Protein AF-A0A961X3B0-F1 (afdb_monomer_lite)

Foldseek 3Di:
DDDPDDDDDDDDDDDDPLLVLLVVQVVVCVVVVHDQDQVCPCVRRVDHPVVVVVSVVVVVVVVVVVVVVVD

Radius of gyration: 15.13 Å; chains: 1; bounding box: 38×26×37 Å

pLDDT: mean 77.35, std 14.2, range [34.0, 90.5]

Structure (mmCIF, N/CA/C/O backbone):
data_AF-A0A961X3B0-F1
#
_entry.id   AF-A0A961X3B0-F1
#
loop_
_atom_site.group_PDB
_atom_site.id
_atom_site.type_symbol
_atom_site.label_atom_id
_atom_site.label_alt_id
_atom_site.label_comp_id
_atom_site.label_asym_id
_atom_site.label_entity_id
_atom_site.label_seq_id
_atom_site.pdbx_PDB_ins_code
_atom_site.Cartn_x
_atom_site.Cartn_y
_atom_site.Cartn_z
_atom_site.occupancy
_atom_site.B_iso_or_equiv
_atom_site.auth_seq_id
_atom_site.auth_comp_id
_atom_site.auth_asym_id
_atom_site.auth_atom_id
_atom_site.pdbx_PDB_model_num
ATOM 1 N N . MET A 1 1 ? 27.086 -5.486 6.468 1.00 36.47 1 MET A N 1
ATOM 2 C CA . MET A 1 1 ? 25.838 -5.567 5.687 1.00 36.47 1 MET A CA 1
ATOM 3 C C . MET A 1 1 ? 26.065 -6.677 4.690 1.00 36.47 1 MET A C 1
ATOM 5 O O . MET A 1 1 ? 26.887 -6.517 3.801 1.00 36.47 1 MET A O 1
ATOM 9 N N . GLU A 1 2 ? 25.498 -7.843 4.961 1.00 34.00 2 GLU A N 1
ATOM 10 C CA . GLU A 1 2 ? 25.715 -9.035 4.147 1.00 34.00 2 GLU A CA 1
ATOM 11 C C . GLU A 1 2 ? 24.575 -9.107 3.135 1.00 34.00 2 GLU A C 1
ATOM 13 O O . GLU A 1 2 ? 23.409 -9.181 3.518 1.00 34.00 2 GLU A O 1
ATOM 18 N N . ILE A 1 3 ? 24.902 -8.975 1.850 1.00 44.19 3 ILE A N 1
ATOM 19 C CA . ILE A 1 3 ? 23.941 -9.193 0.772 1.00 44.19 3 ILE A CA 1
ATOM 20 C C . ILE A 1 3 ? 24.077 -10.662 0.386 1.00 44.19 3 ILE A C 1
ATOM 22 O O . ILE A 1 3 ? 25.058 -11.057 -0.239 1.00 44.19 3 ILE A O 1
ATOM 26 N N . LEU A 1 4 ? 23.105 -11.473 0.800 1.00 47.69 4 LEU A N 1
ATOM 27 C CA . LEU A 1 4 ? 22.921 -12.822 0.280 1.00 47.69 4 LEU A CA 1
ATOM 28 C C . LEU A 1 4 ? 22.331 -12.686 -1.127 1.00 47.69 4 LEU A C 1
ATOM 30 O O . LEU A 1 4 ? 21.128 -12.488 -1.288 1.00 47.69 4 LEU A O 1
ATOM 34 N N . GLU A 1 5 ? 23.181 -12.724 -2.152 1.00 52.16 5 GLU A N 1
ATOM 35 C CA . GLU A 1 5 ? 22.705 -12.812 -3.531 1.00 52.16 5 GLU A CA 1
ATOM 36 C C . GLU A 1 5 ? 22.114 -14.204 -3.793 1.00 52.16 5 GLU A C 1
ATOM 38 O O . GLU A 1 5 ? 22.720 -15.237 -3.512 1.00 52.16 5 GLU A O 1
ATOM 43 N N . THR A 1 6 ? 20.915 -14.230 -4.368 1.00 45.47 6 THR A N 1
ATOM 44 C CA . THR A 1 6 ? 20.334 -15.405 -5.023 1.00 45.47 6 THR A CA 1
ATOM 45 C C . THR A 1 6 ? 19.847 -14.979 -6.403 1.00 45.47 6 THR A C 1
ATOM 47 O O . THR A 1 6 ? 19.311 -13.888 -6.587 1.00 45.47 6 THR A O 1
ATOM 50 N N . THR A 1 7 ? 20.132 -15.825 -7.387 1.00 64.50 7 THR A N 1
ATOM 51 C CA . THR A 1 7 ? 20.034 -15.588 -8.828 1.00 64.50 7 THR A CA 1
ATOM 52 C C . THR A 1 7 ? 18.594 -15.458 -9.345 1.00 64.50 7 THR A C 1
ATOM 54 O O . THR A 1 7 ? 17.717 -16.223 -8.956 1.00 64.50 7 THR A O 1
ATOM 57 N N . GLY A 1 8 ? 18.391 -14.550 -10.314 1.00 53.69 8 GLY A N 1
ATOM 58 C CA . GLY A 1 8 ? 17.238 -14.526 -11.231 1.00 53.69 8 GLY A CA 1
ATOM 59 C C . GLY A 1 8 ? 16.532 -13.166 -11.341 1.00 53.69 8 GLY A C 1
ATOM 60 O O . GLY A 1 8 ? 15.845 -12.763 -10.417 1.00 53.69 8 GLY A O 1
ATOM 61 N N . LEU A 1 9 ? 16.690 -12.479 -12.485 1.00 65.19 9 LEU A N 1
ATOM 62 C CA . LEU A 1 9 ? 15.915 -11.303 -12.939 1.00 65.19 9 LEU A CA 1
ATOM 63 C C . LEU A 1 9 ? 15.516 -10.287 -11.846 1.00 65.19 9 LEU A C 1
ATOM 65 O O . LEU A 1 9 ? 14.362 -10.209 -11.427 1.00 65.19 9 LEU A O 1
ATOM 69 N N . THR A 1 10 ? 16.444 -9.411 -11.456 1.00 67.69 10 THR A N 1
ATOM 70 C CA . THR A 1 10 ? 16.101 -8.247 -10.628 1.00 67.69 10 THR A CA 1
ATOM 71 C C . THR A 1 10 ? 15.198 -7.298 -11.416 1.00 67.69 10 THR A C 1
ATOM 73 O O . THR A 1 10 ? 15.608 -6.713 -12.421 1.00 67.69 10 THR A O 1
ATOM 76 N N . ARG A 1 11 ? 13.962 -7.110 -10.951 1.00 65.06 11 ARG A N 1
ATOM 77 C CA . ARG A 1 11 ? 13.036 -6.100 -11.472 1.00 65.06 11 ARG A CA 1
ATOM 78 C C . ARG A 1 11 ? 12.907 -4.967 -10.465 1.00 65.06 11 ARG A C 1
ATOM 80 O O . ARG A 1 11 ? 12.745 -5.196 -9.270 1.00 65.06 11 ARG A O 1
ATOM 87 N N . LYS A 1 12 ? 12.969 -3.733 -10.961 1.00 75.06 12 LYS A N 1
ATOM 88 C CA . LYS A 1 12 ? 12.807 -2.531 -10.145 1.00 75.06 12 LYS A CA 1
ATOM 89 C C . LYS A 1 12 ? 11.390 -1.997 -10.316 1.00 75.06 12 LYS A C 1
ATOM 91 O O . LYS A 1 12 ? 10.986 -1.691 -11.433 1.00 75.06 12 LYS A O 1
ATOM 96 N N . ILE A 1 13 ? 10.670 -1.858 -9.208 1.00 76.25 13 ILE A N 1
ATOM 97 C CA . ILE A 1 13 ? 9.425 -1.091 -9.141 1.00 76.25 13 ILE A CA 1
ATOM 98 C C . ILE A 1 13 ? 9.783 0.267 -8.541 1.00 76.25 13 ILE A C 1
ATOM 100 O O . ILE A 1 13 ? 10.429 0.333 -7.496 1.00 76.25 13 ILE A O 1
ATOM 104 N N . SER A 1 14 ? 9.398 1.345 -9.217 1.00 81.81 14 SER A N 1
ATOM 105 C CA . SER A 1 14 ? 9.538 2.703 -8.690 1.00 81.81 14 SER A CA 1
ATOM 106 C C . SER A 1 14 ? 8.229 3.107 -8.024 1.00 81.81 14 SER A C 1
ATOM 108 O O . SER A 1 14 ? 7.180 3.085 -8.665 1.00 81.81 14 SER A O 1
ATOM 110 N N . LEU A 1 15 ? 8.301 3.475 -6.749 1.00 82.06 15 LEU A N 1
ATOM 111 C CA . LEU A 1 15 ? 7.180 3.987 -5.966 1.00 82.06 15 LEU A CA 1
ATOM 112 C C . LEU A 1 15 ? 7.406 5.464 -5.653 1.00 82.06 15 LEU A C 1
ATOM 114 O O . LEU A 1 15 ? 8.554 5.907 -5.567 1.00 82.06 15 LEU A O 1
ATOM 118 N N . GLY A 1 16 ? 6.316 6.205 -5.463 1.00 87.62 16 GLY A N 1
ATOM 119 C CA . GLY A 1 16 ? 6.386 7.500 -4.791 1.00 87.62 16 GLY A CA 1
ATOM 120 C C . GLY A 1 16 ? 6.799 7.334 -3.327 1.00 87.62 16 GLY A C 1
ATOM 121 O O . GLY A 1 16 ? 6.704 6.238 -2.774 1.00 87.62 16 GLY A O 1
ATOM 122 N N . GLU A 1 17 ? 7.248 8.421 -2.703 1.00 90.00 17 GLU A N 1
ATOM 123 C CA . GLU A 1 17 ? 7.645 8.432 -1.289 1.00 90.00 17 GLU A CA 1
ATOM 124 C C . GLU A 1 17 ? 6.499 7.966 -0.379 1.00 90.00 17 GLU A C 1
ATOM 126 O O . GLU A 1 17 ? 6.682 7.041 0.412 1.00 90.00 17 GLU A O 1
ATOM 131 N N . ASP A 1 18 ? 5.296 8.503 -0.593 1.00 87.81 18 ASP A N 1
ATOM 132 C CA . ASP A 1 18 ? 4.089 8.121 0.150 1.00 87.81 18 ASP A CA 1
ATOM 133 C C . ASP A 1 18 ? 3.712 6.648 -0.080 1.00 87.81 18 ASP A C 1
ATOM 135 O O . ASP A 1 18 ? 3.406 5.920 0.865 1.00 87.81 18 ASP A O 1
ATOM 139 N N . ASP A 1 19 ? 3.799 6.175 -1.331 1.00 87.31 19 ASP A N 1
ATOM 140 C CA . ASP A 1 19 ? 3.498 4.782 -1.687 1.00 87.31 19 ASP A CA 1
ATOM 141 C C . ASP A 1 19 ? 4.484 3.814 -0.996 1.00 87.31 19 ASP A C 1
ATOM 143 O O . ASP A 1 19 ? 4.095 2.739 -0.531 1.00 87.31 19 ASP A O 1
ATOM 147 N N . ALA A 1 20 ? 5.765 4.187 -0.911 1.00 88.69 20 ALA A N 1
ATOM 148 C CA . ALA A 1 20 ? 6.795 3.394 -0.245 1.00 88.69 20 ALA A CA 1
ATOM 149 C C . ALA A 1 20 ? 6.615 3.378 1.280 1.00 88.69 20 ALA A C 1
ATOM 151 O O . ALA A 1 20 ? 6.719 2.314 1.897 1.00 88.69 20 ALA A O 1
ATOM 152 N N . LEU A 1 21 ? 6.309 4.534 1.878 1.00 90.50 21 LEU A N 1
ATOM 153 C CA . LEU A 1 21 ? 6.021 4.653 3.307 1.00 90.50 21 LEU A CA 1
ATOM 154 C C . LEU A 1 21 ? 4.811 3.799 3.697 1.00 90.50 21 LEU A C 1
ATOM 156 O O . LEU A 1 21 ? 4.854 3.083 4.699 1.00 90.50 21 LEU A O 1
ATOM 160 N N . MET A 1 22 ? 3.774 3.810 2.859 1.00 89.62 22 MET A N 1
ATOM 161 C CA . MET A 1 22 ? 2.556 3.048 3.093 1.00 89.62 22 MET A CA 1
ATOM 162 C C . MET A 1 22 ? 2.801 1.542 3.150 1.00 89.62 22 MET A C 1
ATOM 164 O O . MET A 1 22 ? 2.341 0.858 4.068 1.00 89.62 22 MET A O 1
ATOM 168 N N . ILE A 1 23 ? 3.575 1.020 2.202 1.00 88.19 23 ILE A N 1
ATOM 169 C CA . ILE A 1 23 ? 3.945 -0.398 2.190 1.00 88.19 23 ILE A CA 1
ATOM 170 C C . ILE A 1 23 ? 4.819 -0.739 3.390 1.00 88.19 23 ILE A C 1
ATOM 172 O O . IL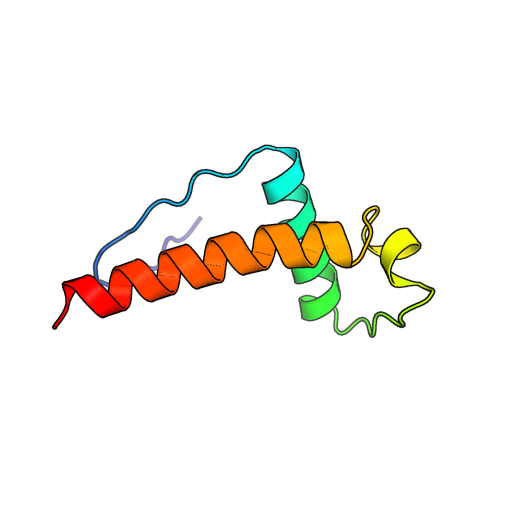E A 1 23 ? 4.610 -1.773 4.020 1.00 88.19 23 ILE A O 1
ATOM 176 N N . TYR A 1 24 ? 5.781 0.124 3.720 1.00 89.94 24 TYR A N 1
ATOM 177 C CA . TYR A 1 24 ? 6.657 -0.081 4.865 1.00 89.94 24 TYR A CA 1
ATOM 178 C C . TYR A 1 24 ? 5.864 -0.224 6.171 1.00 89.94 24 TYR A C 1
ATOM 180 O O . TYR A 1 24 ? 6.074 -1.192 6.900 1.00 89.94 24 TYR A O 1
ATOM 188 N N . GLN A 1 25 ? 4.915 0.677 6.438 1.00 89.75 25 GLN A N 1
ATOM 189 C CA . GLN A 1 25 ? 4.094 0.620 7.650 1.00 89.75 25 GLN A CA 1
ATOM 190 C C . GLN A 1 25 ? 3.215 -0.631 7.681 1.00 89.75 25 GLN A C 1
ATOM 192 O O . GLN A 1 25 ? 3.194 -1.335 8.686 1.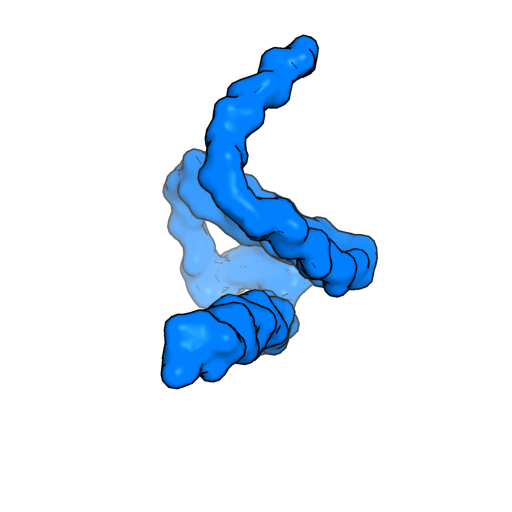00 89.75 25 GLN A O 1
ATOM 197 N N . ALA A 1 26 ? 2.567 -0.981 6.568 1.00 87.06 26 ALA A N 1
ATOM 198 C CA . ALA A 1 26 ? 1.760 -2.198 6.506 1.00 87.06 26 ALA A CA 1
ATOM 199 C C . ALA A 1 26 ? 2.580 -3.471 6.747 1.00 87.06 26 ALA A C 1
ATOM 201 O O . ALA A 1 26 ? 2.147 -4.354 7.486 1.00 87.06 26 ALA A O 1
ATOM 202 N N . LEU A 1 27 ? 3.776 -3.566 6.162 1.00 88.19 27 LEU A N 1
ATOM 203 C CA . LEU A 1 27 ? 4.676 -4.693 6.400 1.00 88.19 27 LEU A CA 1
ATOM 204 C C . LEU A 1 27 ? 5.165 -4.728 7.849 1.00 88.19 27 LEU A C 1
ATOM 206 O O . LEU A 1 27 ? 5.250 -5.810 8.423 1.00 88.19 27 LEU A O 1
ATOM 210 N N . ASN A 1 28 ? 5.452 -3.569 8.445 1.00 89.94 28 ASN A N 1
ATOM 211 C CA . ASN A 1 28 ? 5.871 -3.477 9.839 1.00 89.94 28 ASN A CA 1
ATOM 212 C C . ASN A 1 28 ? 4.803 -4.041 10.786 1.00 89.94 28 ASN A C 1
ATOM 214 O O . ASN A 1 28 ? 5.124 -4.852 11.652 1.00 89.94 28 ASN A O 1
ATOM 218 N N . GLU A 1 29 ? 3.536 -3.681 10.591 1.00 86.94 29 GLU A N 1
ATOM 219 C CA . GLU A 1 29 ? 2.443 -4.206 11.415 1.00 86.94 29 GLU A CA 1
ATOM 220 C C . GLU A 1 29 ? 2.270 -5.724 11.244 1.00 86.94 29 GLU A C 1
ATOM 222 O O . GLU A 1 29 ? 2.156 -6.452 12.232 1.00 86.94 29 GLU A O 1
ATOM 227 N N . VAL A 1 30 ? 2.334 -6.225 10.003 1.00 84.62 30 VAL A N 1
ATOM 228 C CA . VAL A 1 30 ? 2.230 -7.667 9.712 1.00 84.62 30 VAL A CA 1
ATOM 229 C C . VAL A 1 30 ? 3.373 -8.452 10.357 1.00 84.62 30 VAL A C 1
ATOM 231 O O . VAL A 1 30 ? 3.134 -9.492 10.970 1.00 84.62 30 VAL A O 1
ATOM 234 N N . VAL A 1 31 ? 4.612 -7.965 10.243 1.00 88.06 31 VAL A N 1
ATOM 235 C CA . VAL A 1 31 ? 5.798 -8.627 10.812 1.00 88.06 31 VAL A CA 1
ATOM 236 C C . VAL A 1 31 ? 5.754 -8.640 12.340 1.00 88.06 31 VAL A C 1
ATOM 238 O O . VAL A 1 31 ? 6.161 -9.626 12.950 1.00 88.06 31 VAL A O 1
ATOM 241 N N . ASN A 1 32 ? 5.214 -7.591 12.960 1.00 88.31 32 ASN A N 1
ATOM 242 C CA . ASN A 1 32 ? 5.038 -7.524 14.410 1.00 88.31 32 ASN A CA 1
ATOM 243 C C . ASN A 1 32 ? 3.800 -8.295 14.911 1.00 88.31 32 ASN A C 1
ATOM 245 O O . ASN A 1 32 ? 3.532 -8.305 16.112 1.00 88.31 32 ASN A O 1
ATOM 249 N N . GLY A 1 33 ? 3.054 -8.960 14.019 1.00 85.25 33 GLY A N 1
ATOM 250 C CA . GLY A 1 33 ? 1.883 -9.762 14.375 1.00 85.25 33 GLY A CA 1
ATOM 251 C C . GLY A 1 33 ? 0.691 -8.931 14.848 1.00 85.25 33 GLY A C 1
ATOM 252 O O . GLY A 1 33 ? -0.167 -9.445 15.566 1.00 85.25 33 GLY A O 1
ATOM 253 N N . VAL A 1 34 ? 0.634 -7.652 14.474 1.00 83.25 34 VAL A N 1
ATOM 254 C CA . VAL A 1 34 ? -0.456 -6.758 14.859 1.00 83.25 34 VAL A CA 1
ATOM 255 C C . VAL A 1 34 ? -1.681 -7.085 14.010 1.00 83.25 34 VAL A C 1
ATOM 257 O O . VAL A 1 34 ? -1.659 -6.970 12.784 1.00 83.25 34 VAL A O 1
ATOM 260 N N . GLN A 1 35 ? -2.773 -7.489 14.662 1.00 79.69 35 GLN A N 1
ATOM 261 C CA . GLN A 1 35 ? -4.077 -7.496 14.008 1.00 79.69 35 GLN A CA 1
ATOM 262 C C . GLN A 1 35 ? -4.537 -6.053 13.811 1.00 79.69 35 GLN A C 1
ATOM 264 O O . GLN A 1 35 ? -4.534 -5.250 14.742 1.00 79.69 35 GLN A O 1
ATOM 269 N N . ILE A 1 36 ? -4.895 -5.721 12.576 1.00 76.81 36 ILE A N 1
ATOM 270 C CA . ILE A 1 36 ? -5.439 -4.415 12.226 1.00 76.81 36 ILE A CA 1
ATOM 271 C C . ILE A 1 36 ? -6.916 -4.608 11.918 1.00 76.81 36 ILE A C 1
ATOM 273 O O . ILE A 1 36 ? -7.270 -5.092 10.836 1.00 76.81 36 ILE A O 1
ATOM 277 N N . ASP A 1 37 ? -7.755 -4.216 12.868 1.00 81.00 37 ASP A N 1
ATOM 278 C CA . ASP A 1 37 ? -9.195 -4.160 12.669 1.00 81.00 37 ASP A CA 1
ATOM 279 C C . ASP A 1 37 ? -9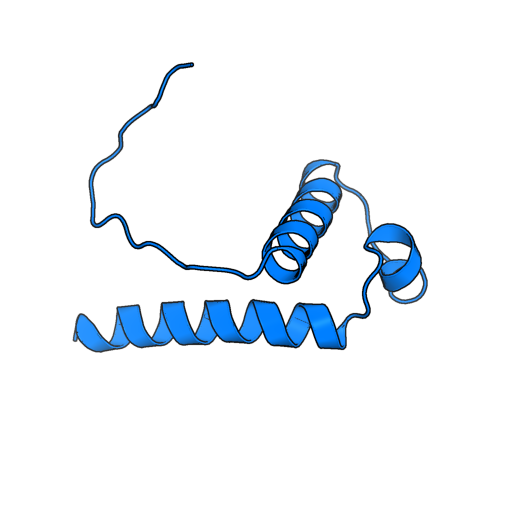.566 -2.988 11.743 1.00 81.00 37 ASP A C 1
ATOM 281 O O . ASP A 1 37 ? -8.785 -2.059 11.508 1.00 81.00 37 ASP A O 1
ATOM 285 N N . ASP A 1 38 ? -10.747 -3.071 11.129 1.00 72.56 38 ASP A N 1
ATOM 286 C CA . ASP A 1 38 ? -11.202 -2.137 10.090 1.00 72.56 38 ASP A CA 1
ATOM 287 C C . ASP A 1 38 ? -11.230 -0.677 10.564 1.00 72.56 38 ASP A C 1
ATOM 289 O O . ASP A 1 38 ? -10.920 0.234 9.795 1.00 72.56 38 ASP A O 1
ATOM 293 N N . ASP A 1 39 ? -11.598 -0.467 11.822 1.00 78.69 39 ASP A N 1
ATOM 294 C CA . ASP A 1 39 ? -11.692 0.819 12.508 1.00 78.69 39 ASP A CA 1
ATOM 295 C C . ASP A 1 39 ? -10.327 1.368 12.946 1.00 78.69 39 ASP A C 1
ATOM 297 O O . ASP A 1 39 ? -10.121 2.583 12.972 1.00 78.69 39 ASP A O 1
ATOM 301 N N . GLU A 1 40 ? -9.364 0.492 13.221 1.00 80.69 40 GLU A N 1
ATOM 302 C CA . GLU A 1 40 ? -8.006 0.872 13.618 1.00 80.69 40 GLU A CA 1
ATOM 303 C C . GLU A 1 40 ? -7.054 1.044 12.425 1.00 8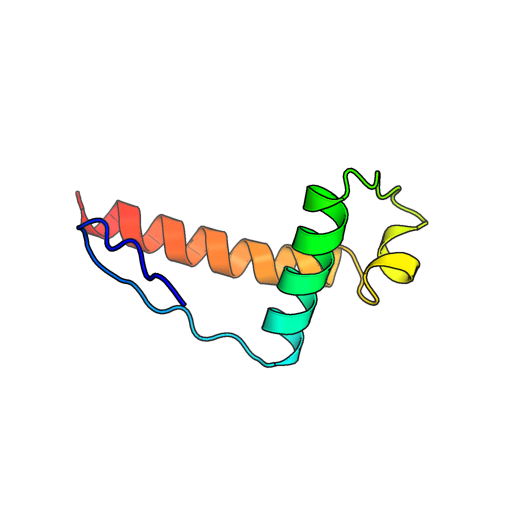0.69 40 GLU A C 1
ATOM 305 O O . GLU A 1 40 ? -5.968 1.606 12.580 1.00 80.69 40 GLU A O 1
ATOM 310 N N . PHE A 1 41 ? -7.463 0.621 11.223 1.00 81.88 41 PHE A N 1
ATOM 311 C CA . PHE A 1 41 ? -6.629 0.626 10.018 1.00 81.88 41 PHE A CA 1
ATOM 312 C C . PHE A 1 41 ? -6.038 1.999 9.698 1.00 81.88 41 PHE A C 1
ATOM 314 O O . PHE A 1 41 ? -4.820 2.133 9.590 1.00 81.88 41 PHE A O 1
ATOM 321 N N . ALA A 1 42 ? -6.886 3.024 9.599 1.00 82.38 42 ALA A N 1
ATOM 322 C CA . ALA A 1 42 ? -6.437 4.378 9.282 1.00 82.38 42 ALA A CA 1
ATOM 323 C C . ALA A 1 42 ? -5.582 4.987 10.400 1.00 82.38 42 ALA A C 1
ATOM 325 O O . ALA A 1 42 ? -4.636 5.717 10.124 1.00 82.38 42 ALA A O 1
ATOM 326 N N . THR A 1 43 ? -5.874 4.655 11.656 1.00 83.12 43 THR A N 1
ATOM 327 C CA . THR A 1 43 ? -5.139 5.166 12.819 1.00 83.12 43 THR A CA 1
ATOM 328 C C . THR A 1 43 ? -3.748 4.544 12.936 1.00 83.12 43 THR A C 1
ATOM 330 O O . THR A 1 43 ? -2.797 5.243 13.272 1.00 83.12 43 THR A O 1
ATOM 333 N N . ARG A 1 44 ? -3.612 3.242 12.655 1.00 80.25 44 ARG A N 1
ATOM 334 C CA . ARG A 1 44 ? -2.329 2.527 12.744 1.00 80.25 44 ARG A CA 1
ATOM 335 C C . ARG A 1 44 ? -1.443 2.757 11.535 1.00 80.25 44 ARG A C 1
ATOM 337 O O . ARG A 1 44 ? -0.241 2.946 11.686 1.00 80.25 44 ARG A O 1
ATOM 344 N N . LEU A 1 45 ? -2.034 2.728 10.345 1.00 82.44 45 LEU A N 1
ATOM 345 C CA . LEU A 1 45 ? -1.279 2.853 9.107 1.00 82.44 45 LEU A CA 1
ATOM 346 C C . LEU A 1 45 ? -1.158 4.304 8.656 1.00 82.44 45 LEU A C 1
ATOM 348 O O . LEU A 1 45 ? -0.231 4.609 7.937 1.00 82.44 45 LEU A O 1
ATOM 352 N N . GLY A 1 46 ? -2.033 5.213 9.087 1.00 85.00 46 GLY A N 1
ATOM 353 C CA . GLY A 1 46 ? -2.012 6.608 8.638 1.00 85.00 46 GLY A CA 1
ATOM 354 C C . GLY A 1 46 ? -2.661 6.835 7.268 1.00 85.00 46 GLY A C 1
ATOM 355 O O . GLY A 1 46 ? -2.625 7.955 6.766 1.00 85.00 46 GLY A O 1
ATOM 356 N N . PHE A 1 47 ? -3.276 5.802 6.681 1.00 84.56 47 PHE A N 1
ATOM 357 C CA . PHE A 1 47 ? -3.955 5.852 5.380 1.00 84.56 47 PHE A CA 1
ATOM 358 C C . PHE A 1 47 ? -5.198 4.974 5.382 1.00 84.56 47 PHE A C 1
ATOM 360 O O . PHE A 1 47 ? -5.299 4.008 6.145 1.00 84.56 47 PHE A O 1
ATOM 367 N N . ASP A 1 48 ? -6.132 5.259 4.482 1.00 87.06 48 ASP A N 1
ATOM 368 C CA . ASP A 1 48 ? -7.339 4.458 4.362 1.00 87.06 48 ASP A CA 1
ATOM 369 C C . ASP A 1 48 ? -7.116 3.150 3.569 1.00 87.06 48 ASP A C 1
ATOM 371 O O . ASP A 1 48 ? -6.153 2.950 2.819 1.00 87.06 48 ASP A O 1
ATOM 375 N N . ARG A 1 49 ? -8.051 2.203 3.723 1.00 85.25 49 ARG A N 1
ATOM 376 C CA . ARG A 1 49 ? -7.995 0.909 3.022 1.00 85.25 49 ARG A CA 1
ATOM 377 C C . ARG A 1 49 ? -8.061 1.025 1.504 1.00 85.25 49 ARG A C 1
ATOM 379 O O . ARG A 1 49 ? -7.540 0.154 0.804 1.00 85.25 49 ARG A O 1
ATOM 386 N N . ASN A 1 50 ? -8.768 2.018 0.980 1.00 87.38 50 ASN A N 1
ATOM 387 C CA . ASN A 1 50 ? -8.912 2.207 -0.456 1.00 87.38 50 ASN A CA 1
ATOM 388 C C . ASN A 1 50 ? -7.603 2.702 -1.072 1.00 87.38 50 ASN A C 1
ATOM 390 O O . ASN A 1 50 ? -7.257 2.255 -2.165 1.00 87.38 50 ASN A O 1
ATOM 394 N N . GLU A 1 51 ? -6.865 3.567 -0.382 1.00 87.25 51 GLU A N 1
ATOM 395 C CA . GLU A 1 51 ? -5.525 4.016 -0.763 1.00 87.25 51 GLU A CA 1
ATOM 396 C C . GLU A 1 51 ? -4.558 2.832 -0.824 1.00 87.25 51 GLU A C 1
ATOM 398 O O . GLU A 1 51 ? -3.979 2.562 -1.882 1.00 87.25 51 GLU A O 1
ATOM 403 N N . MET A 1 52 ? -4.511 2.024 0.239 1.00 87.38 52 MET A N 1
ATOM 404 C CA . MET A 1 52 ? -3.707 0.799 0.266 1.00 87.38 52 MET A CA 1
ATOM 405 C C . MET A 1 52 ? -4.092 -0.162 -0.865 1.00 87.38 52 MET A C 1
ATOM 407 O O . MET A 1 52 ? -3.238 -0.688 -1.584 1.00 87.38 52 MET A O 1
ATOM 411 N N . ARG A 1 53 ? -5.395 -0.379 -1.083 1.00 88.94 53 ARG A N 1
ATOM 412 C CA . ARG A 1 53 ? -5.889 -1.269 -2.142 1.00 88.94 53 ARG A CA 1
ATOM 413 C C . ARG A 1 53 ? -5.486 -0.783 -3.532 1.00 88.94 53 ARG A C 1
ATOM 415 O O . ARG A 1 53 ? -5.166 -1.617 -4.382 1.00 88.94 53 ARG A O 1
ATOM 422 N N . LYS A 1 54 ? -5.491 0.529 -3.784 1.00 88.94 54 LYS A N 1
ATOM 423 C CA . LYS A 1 54 ? -5.036 1.101 -5.061 1.00 88.94 54 LYS A CA 1
ATOM 424 C C . LY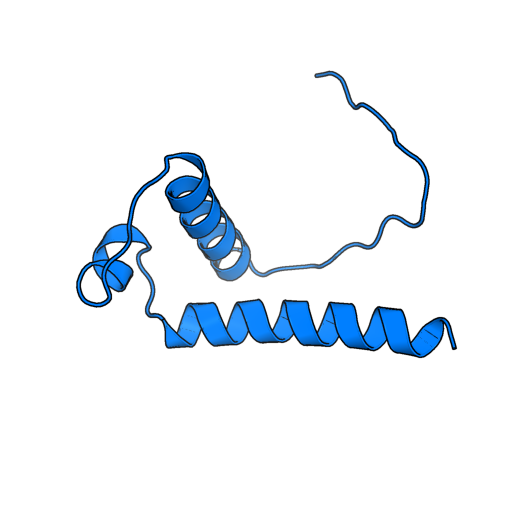S A 1 54 ? -3.564 0.779 -5.298 1.00 88.94 54 LYS A C 1
ATOM 426 O O . LYS A 1 54 ? -3.231 0.293 -6.375 1.00 88.94 54 LYS A O 1
ATOM 431 N N . ILE A 1 55 ? -2.704 0.980 -4.300 1.00 86.50 55 ILE A N 1
ATOM 432 C CA . ILE A 1 55 ? -1.266 0.697 -4.422 1.00 86.50 55 ILE A CA 1
ATOM 433 C C . ILE A 1 55 ? -1.030 -0.797 -4.638 1.00 86.50 55 ILE A C 1
ATOM 435 O O . ILE A 1 55 ? -0.385 -1.175 -5.613 1.00 86.50 55 ILE A O 1
ATOM 439 N N . LEU A 1 56 ? -1.624 -1.662 -3.814 1.00 86.38 56 LEU A N 1
ATOM 440 C CA . LEU A 1 56 ? -1.492 -3.116 -3.961 1.00 86.38 56 LEU A CA 1
ATOM 441 C C . LEU A 1 56 ? -2.022 -3.628 -5.312 1.00 86.38 56 LEU A C 1
ATOM 443 O O . LEU A 1 56 ? -1.504 -4.604 -5.856 1.00 86.38 56 LEU A O 1
ATOM 447 N N . SER A 1 57 ? -3.018 -2.956 -5.896 1.00 87.31 57 SER A N 1
ATOM 4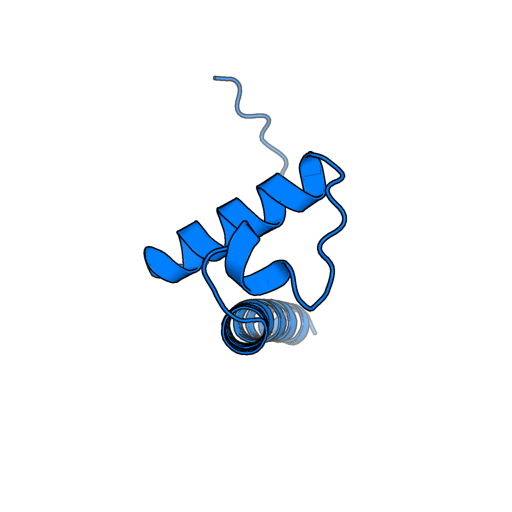48 C CA . SER A 1 57 ? -3.500 -3.284 -7.243 1.00 87.31 57 SER A CA 1
ATOM 449 C C . SER A 1 57 ? -2.444 -2.999 -8.313 1.00 87.31 57 SER A C 1
ATOM 451 O O . SER A 1 57 ? -2.255 -3.842 -9.187 1.00 87.31 57 SER A O 1
ATOM 453 N N . LYS A 1 58 ? -1.676 -1.903 -8.193 1.00 84.69 58 LYS A N 1
ATOM 454 C CA . LYS A 1 58 ? -0.533 -1.625 -9.086 1.00 84.69 58 LYS A CA 1
ATOM 455 C C . LYS A 1 58 ? 0.513 -2.744 -9.015 1.00 84.69 58 LYS A C 1
ATOM 457 O O . LYS A 1 58 ? 1.006 -3.192 -10.046 1.00 84.69 58 LYS A O 1
ATOM 462 N N . PHE A 1 59 ? 0.811 -3.250 -7.813 1.00 82.06 59 PHE A N 1
ATOM 463 C CA . PHE A 1 59 ? 1.713 -4.400 -7.638 1.00 82.06 59 PHE A CA 1
ATOM 464 C C . PHE A 1 59 ? 1.185 -5.659 -8.320 1.00 82.06 59 PHE A C 1
ATOM 466 O O . PHE A 1 59 ? 1.934 -6.367 -8.993 1.00 82.06 59 PHE A O 1
ATOM 473 N N . ARG A 1 60 ? -0.113 -5.936 -8.174 1.00 83.69 60 ARG A N 1
ATOM 474 C CA . ARG A 1 60 ? -0.759 -7.084 -8.817 1.00 83.69 60 ARG A CA 1
ATOM 475 C C . ARG A 1 60 ? -0.724 -6.979 -10.340 1.00 83.69 60 ARG A C 1
ATOM 477 O O . ARG A 1 60 ? -0.490 -7.984 -11.004 1.00 83.69 60 ARG A O 1
ATOM 484 N N . GLU A 1 61 ? -0.989 -5.802 -10.894 1.00 84.62 61 GLU A N 1
ATOM 485 C CA . GLU A 1 61 ? -0.932 -5.549 -12.337 1.00 84.62 61 GLU A CA 1
ATOM 486 C C . GLU A 1 61 ? 0.487 -5.719 -12.872 1.00 84.62 61 GLU A C 1
ATOM 488 O O . GLU A 1 61 ? 0.682 -6.441 -13.849 1.00 84.62 61 GLU A O 1
ATOM 493 N N . PHE A 1 62 ? 1.479 -5.164 -12.173 1.00 80.88 62 PHE A N 1
ATOM 494 C CA . PHE A 1 62 ? 2.889 -5.374 -12.486 1.00 80.88 62 PHE A CA 1
ATOM 495 C C . PHE A 1 62 ? 3.244 -6.870 -12.501 1.00 80.88 62 PHE A C 1
ATOM 497 O O . PHE A 1 62 ? 3.747 -7.383 -13.500 1.00 80.88 62 PHE A O 1
ATOM 504 N N . TYR A 1 63 ? 2.892 -7.604 -11.443 1.00 77.25 63 TYR A N 1
ATOM 505 C CA . TYR A 1 63 ? 3.119 -9.049 -11.356 1.00 77.25 63 TYR A CA 1
ATOM 506 C C . TYR A 1 63 ? 2.401 -9.838 -12.466 1.00 77.25 63 TYR A C 1
ATOM 508 O O . TYR A 1 63 ? 2.930 -10.820 -12.984 1.00 77.25 63 TYR A O 1
ATOM 516 N N . ARG A 1 64 ? 1.191 -9.427 -12.860 1.00 80.56 64 ARG A N 1
ATOM 517 C CA . ARG A 1 64 ? 0.451 -10.059 -13.962 1.00 80.56 64 ARG A CA 1
ATOM 518 C C . ARG A 1 64 ? 1.109 -9.820 -15.312 1.00 80.56 64 ARG A C 1
ATOM 520 O O . ARG A 1 64 ? 1.229 -10.775 -16.070 1.00 80.56 64 ARG A O 1
ATOM 527 N N . SER A 1 65 ? 1.536 -8.587 -15.594 1.00 77.12 65 SER A N 1
ATOM 528 C CA . SER A 1 65 ? 2.260 -8.275 -16.831 1.00 77.12 65 SER A CA 1
ATOM 529 C C . SER A 1 65 ? 3.518 -9.133 -16.956 1.00 77.12 65 SER A C 1
ATOM 531 O O . SER A 1 65 ? 3.750 -9.721 -18.002 1.00 77.12 65 SER A O 1
ATOM 533 N N . TRP A 1 66 ? 4.223 -9.346 -15.841 1.00 69.25 66 TRP A N 1
ATOM 534 C CA . TRP A 1 66 ? 5.389 -10.218 -15.801 1.00 69.25 66 TRP A CA 1
ATOM 535 C C . TRP A 1 66 ? 5.074 -11.663 -16.218 1.00 69.25 66 TRP A C 1
ATOM 537 O O . TRP A 1 66 ? 5.722 -12.187 -17.114 1.00 69.25 66 TRP A O 1
ATOM 547 N N . ASN A 1 67 ? 4.047 -12.287 -15.637 1.00 66.00 67 ASN A N 1
ATOM 548 C CA . ASN A 1 67 ? 3.691 -13.673 -15.977 1.00 66.00 67 ASN A CA 1
ATOM 549 C C . ASN A 1 67 ? 3.053 -13.830 -17.369 1.00 66.00 67 ASN A C 1
ATOM 551 O O . ASN A 1 67 ? 2.830 -14.954 -17.809 1.00 66.00 67 ASN A O 1
ATOM 555 N N . SER A 1 68 ? 2.703 -12.724 -18.029 1.00 64.88 68 SER A N 1
ATOM 556 C CA . SER A 1 68 ? 2.122 -12.740 -19.376 1.00 64.88 68 SER A CA 1
ATOM 557 C C . SER A 1 68 ? 3.194 -12.707 -20.469 1.00 64.88 68 SER A C 1
ATOM 559 O O . SER A 1 68 ? 2.920 -13.178 -21.564 1.00 64.88 68 SER A O 1
ATOM 561 N N . ASP A 1 69 ? 4.385 -12.172 -20.169 1.00 57.50 69 ASP A N 1
ATOM 562 C CA . ASP A 1 69 ? 5.525 -12.090 -21.099 1.00 57.50 69 ASP A CA 1
ATOM 563 C C . ASP A 1 69 ? 6.351 -13.395 -21.159 1.00 57.50 69 ASP A C 1
ATOM 565 O O . ASP A 1 69 ? 7.158 -13.574 -22.069 1.00 57.50 69 ASP A O 1
ATOM 569 N N . ASP A 1 70 ? 6.150 -14.305 -20.198 1.00 54.56 70 ASP A N 1
ATOM 570 C CA . ASP A 1 70 ? 6.835 -15.604 -20.097 1.00 54.56 70 ASP A CA 1
ATOM 571 C C . ASP A 1 70 ? 6.061 -16.759 -20.798 1.00 54.56 70 ASP A C 1
ATOM 573 O O . ASP A 1 70 ? 6.413 -17.929 -20.621 1.00 54.56 70 ASP A O 1
ATOM 577 N N . ASN A 1 71 ? 5.013 -16.456 -21.585 1.00 44.91 71 ASN A N 1
ATOM 578 C CA . ASN A 1 71 ? 4.132 -17.421 -22.273 1.00 44.91 71 ASN A CA 1
ATOM 579 C C . ASN A 1 71 ? 3.971 -17.092 -23.767 1.00 44.91 71 ASN A C 1
ATOM 581 O O . ASN A 1 71 ? 3.863 -18.043 -24.573 1.00 44.91 71 ASN A O 1
#

Secondary structure (DSSP, 8-state):
-------S---PPP--HHHHHHHHHHHHHHHTT----TTTHHHHHSS-HHHHHHHHHHHHHHHHHHHHHT-

Sequence (71 aa):
MEILETTGLTRKISLGEDDALMIYQALNEVVNGVQIDDDEFATRLGFDRNEMRKILSKFREFYRSWNSDDN